Protein AF-A0A556U9H7-F1 (afdb_monomer_lite)

Structure (mmCIF, N/CA/C/O backbone):
data_AF-A0A556U9H7-F1
#
_entry.id   AF-A0A556U9H7-F1
#
loop_
_atom_site.group_PDB
_atom_site.id
_atom_site.type_symbol
_atom_site.label_atom_id
_atom_site.label_alt_id
_atom_site.label_comp_id
_atom_site.label_asym_id
_atom_site.label_entity_id
_atom_site.label_seq_id
_atom_site.pdbx_PDB_ins_code
_atom_site.Cartn_x
_atom_site.Cartn_y
_atom_site.Cartn_z
_atom_site.occupancy
_atom_site.B_iso_or_equiv
_atom_site.auth_seq_id
_atom_site.auth_comp_id
_atom_site.auth_asym_id
_atom_site.auth_atom_id
_atom_site.pdbx_PDB_model_num
ATOM 1 N N . MET A 1 1 ? -3.497 -28.512 1.423 1.00 38.41 1 MET A N 1
ATOM 2 C CA . MET A 1 1 ? -2.983 -27.451 0.533 1.00 38.41 1 MET A CA 1
ATOM 3 C C . MET A 1 1 ? -2.125 -26.546 1.393 1.00 38.41 1 MET A C 1
ATOM 5 O O . MET A 1 1 ? -2.629 -26.070 2.398 1.00 38.41 1 MET A O 1
ATOM 9 N N . LEU A 1 2 ? -0.836 -26.402 1.084 1.00 44.06 2 LEU A N 1
ATOM 10 C CA . LEU A 1 2 ? 0.028 -25.437 1.765 1.00 44.06 2 LEU A CA 1
ATOM 11 C C . LEU A 1 2 ? -0.194 -24.088 1.079 1.00 44.06 2 LEU A C 1
ATOM 13 O O . LEU A 1 2 ? 0.398 -23.824 0.037 1.00 44.06 2 LEU A O 1
ATOM 17 N N . THR A 1 3 ? -1.108 -23.275 1.605 1.00 49.09 3 THR A N 1
ATOM 18 C CA . THR A 1 3 ? -1.170 -21.852 1.266 1.00 49.09 3 THR A CA 1
ATOM 19 C C . THR A 1 3 ? 0.057 -21.206 1.890 1.00 49.09 3 THR A C 1
ATOM 21 O O . THR A 1 3 ? 0.074 -20.886 3.075 1.00 49.09 3 THR A O 1
ATOM 24 N N . PHE A 1 4 ? 1.132 -21.104 1.112 1.00 51.94 4 PHE A N 1
ATOM 25 C CA . PHE A 1 4 ? 2.197 -20.170 1.431 1.00 51.94 4 PHE A CA 1
ATOM 26 C C . PHE A 1 4 ? 1.602 -18.777 1.240 1.00 51.94 4 PHE A C 1
ATOM 28 O O . PHE A 1 4 ? 1.548 -18.281 0.118 1.00 51.94 4 PHE A O 1
ATOM 35 N N . ASP A 1 5 ? 1.117 -18.178 2.328 1.00 64.19 5 ASP A N 1
ATOM 36 C CA . ASP A 1 5 ? 0.907 -16.732 2.418 1.00 64.19 5 ASP A CA 1
ATOM 37 C C . ASP A 1 5 ? 2.288 -16.070 2.347 1.00 64.19 5 ASP A C 1
ATOM 39 O O . ASP A 1 5 ? 2.886 -15.683 3.352 1.00 64.19 5 ASP A O 1
ATOM 43 N N . LEU A 1 6 ? 2.865 -16.049 1.146 1.00 76.81 6 LEU A N 1
ATOM 44 C CA . LEU A 1 6 ? 4.099 -15.337 0.887 1.00 76.81 6 LEU A CA 1
ATOM 45 C C . LEU A 1 6 ? 3.754 -13.850 0.919 1.00 76.81 6 LEU A C 1
ATOM 47 O O . LEU A 1 6 ? 3.119 -13.331 0.002 1.00 76.81 6 LEU A O 1
ATOM 51 N N . ASP A 1 7 ? 4.143 -13.176 1.998 1.00 83.88 7 ASP A N 1
ATOM 52 C CA . ASP A 1 7 ? 4.006 -11.729 2.094 1.00 83.88 7 ASP A CA 1
ATOM 53 C C . ASP A 1 7 ? 4.926 -11.064 1.060 1.00 83.88 7 ASP A C 1
ATOM 55 O O . ASP A 1 7 ? 6.139 -10.980 1.247 1.00 83.88 7 ASP A O 1
ATOM 59 N N . MET A 1 8 ? 4.333 -10.596 -0.040 1.00 89.75 8 MET A N 1
ATOM 60 C CA . MET A 1 8 ? 5.023 -9.886 -1.122 1.00 89.75 8 MET A CA 1
ATOM 61 C C . MET A 1 8 ? 5.237 -8.395 -0.815 1.00 89.75 8 MET A C 1
ATOM 63 O O . MET A 1 8 ? 5.854 -7.686 -1.609 1.00 89.75 8 MET A O 1
ATOM 67 N N . THR A 1 9 ? 4.780 -7.897 0.343 1.00 92.62 9 THR A N 1
ATOM 68 C CA . THR A 1 9 ? 4.961 -6.494 0.757 1.00 92.62 9 THR A CA 1
ATOM 69 C C . THR A 1 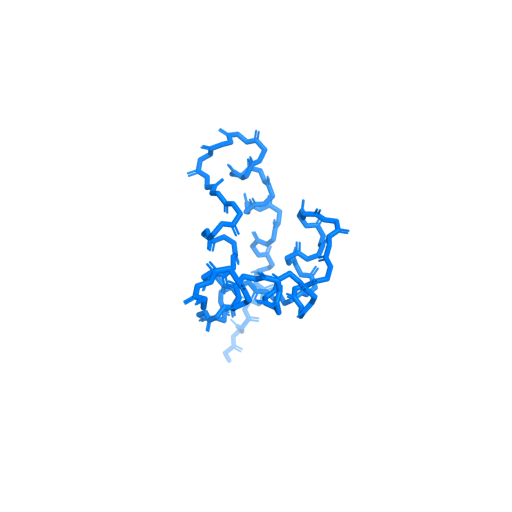9 ? 6.423 -6.026 0.687 1.00 92.62 9 THR A C 1
ATOM 71 O O . THR A 1 9 ? 6.641 -4.921 0.191 1.00 92.62 9 THR A O 1
ATOM 74 N N . PRO A 1 10 ? 7.444 -6.808 1.110 1.00 94.44 10 PRO A N 1
ATOM 75 C CA . PRO A 1 10 ? 8.843 -6.391 0.992 1.00 94.44 10 PRO A CA 1
ATOM 76 C C . PRO A 1 10 ? 9.299 -6.194 -0.460 1.00 94.44 10 PRO A C 1
ATOM 78 O O . PRO A 1 10 ? 10.080 -5.287 -0.736 1.00 94.44 10 PRO A O 1
ATOM 81 N N . THR A 1 11 ? 8.794 -7.008 -1.392 1.00 94.44 11 THR A N 1
ATOM 82 C CA . THR A 1 11 ? 9.099 -6.880 -2.823 1.00 94.44 11 THR A CA 1
ATOM 83 C C . THR A 1 11 ? 8.504 -5.596 -3.383 1.00 94.44 11 THR A C 1
ATOM 85 O O . THR A 1 11 ? 9.223 -4.806 -3.983 1.00 94.44 11 THR A O 1
ATOM 88 N N . TYR A 1 12 ? 7.227 -5.325 -3.108 1.00 94.69 12 TYR A N 1
ATOM 89 C CA . TYR A 1 12 ? 6.582 -4.093 -3.568 1.00 94.69 12 TYR A CA 1
ATOM 90 C C . TYR A 1 12 ? 7.167 -2.839 -2.915 1.00 94.69 12 TYR A C 1
ATOM 92 O O . TYR A 1 12 ? 7.237 -1.791 -3.551 1.00 94.69 12 TYR A O 1
ATOM 100 N N . GLN A 1 13 ? 7.630 -2.933 -1.663 1.00 95.44 13 GLN A N 1
ATOM 101 C CA . GLN A 1 13 ? 8.372 -1.845 -1.031 1.00 95.44 13 GLN A CA 1
ATOM 102 C C . GLN A 1 13 ? 9.636 -1.518 -1.830 1.00 95.44 13 GLN A C 1
ATOM 104 O O . GLN A 1 13 ? 9.870 -0.363 -2.173 1.00 95.44 13 GLN A O 1
ATOM 109 N N . MET A 1 14 ? 10.416 -2.547 -2.159 1.00 96.88 14 MET A N 1
ATOM 110 C CA . MET A 1 14 ? 11.645 -2.411 -2.929 1.00 96.88 14 MET A CA 1
ATOM 111 C C . MET A 1 14 ? 11.370 -1.847 -4.330 1.00 96.88 14 MET A C 1
ATOM 113 O O . MET A 1 14 ? 12.005 -0.882 -4.742 1.00 96.88 14 MET A O 1
ATOM 117 N N . GLU A 1 15 ? 10.394 -2.398 -5.052 1.00 95.81 15 GLU A N 1
ATOM 118 C CA . GLU A 1 15 ? 9.995 -1.909 -6.378 1.00 95.81 15 GLU A CA 1
ATOM 119 C C . GLU A 1 15 ? 9.553 -0.440 -6.343 1.00 95.81 15 GLU A C 1
ATOM 121 O O . GLU A 1 15 ? 9.879 0.321 -7.255 1.00 95.81 15 GLU A O 1
ATOM 126 N N . TYR A 1 16 ? 8.858 -0.014 -5.284 1.00 96.06 16 TYR A N 1
ATOM 127 C CA . TYR A 1 16 ? 8.469 1.382 -5.097 1.00 96.06 16 TYR A CA 1
ATOM 128 C C . TYR A 1 16 ? 9.678 2.284 -4.806 1.00 96.06 16 TYR A C 1
ATOM 130 O O . TYR A 1 16 ? 9.820 3.340 -5.421 1.00 96.06 16 TYR A O 1
ATOM 138 N N . GLU A 1 17 ? 10.592 1.857 -3.928 1.00 96.06 17 GLU A N 1
ATOM 139 C CA . GLU A 1 17 ? 11.839 2.579 -3.626 1.00 96.06 17 GLU A CA 1
ATOM 140 C C . GLU A 1 17 ? 12.728 2.744 -4.872 1.00 96.06 17 GLU A C 1
ATOM 142 O O . GLU A 1 17 ? 13.338 3.796 -5.067 1.00 96.06 17 GLU A O 1
ATOM 147 N N . PHE A 1 18 ? 12.741 1.750 -5.765 1.00 96.25 18 PHE A N 1
ATOM 148 C CA . PHE A 1 18 ? 13.435 1.814 -7.055 1.00 96.25 18 PHE A CA 1
ATOM 149 C C . PHE A 1 18 ? 12.622 2.474 -8.178 1.00 96.25 18 PHE A C 1
ATOM 151 O O . PHE A 1 18 ? 13.068 2.478 -9.325 1.00 96.25 18 PHE A O 1
ATOM 158 N N . SER A 1 19 ? 11.456 3.055 -7.876 1.00 95.12 19 SER A N 1
ATOM 159 C CA . SER A 1 19 ? 10.569 3.698 -8.860 1.00 95.12 19 SER A CA 1
ATOM 160 C C . SER A 1 19 ? 10.142 2.780 -10.020 1.00 95.12 19 SER A C 1
ATOM 162 O O . SER A 1 19 ? 9.850 3.257 -11.115 1.00 95.12 19 SER A O 1
ATOM 164 N N . MET A 1 20 ? 10.107 1.462 -9.796 1.00 95.75 20 MET A N 1
ATOM 165 C CA . MET A 1 20 ? 9.585 0.474 -10.751 1.00 95.75 20 MET A CA 1
ATOM 166 C C . MET A 1 20 ? 8.057 0.436 -10.747 1.00 95.75 20 MET A C 1
ATOM 168 O O . MET A 1 20 ? 7.445 0.180 -11.781 1.00 95.75 20 MET A O 1
ATOM 172 N N . ILE A 1 21 ? 7.455 0.705 -9.589 1.00 95.56 21 ILE A N 1
ATOM 173 C CA . ILE A 1 21 ? 6.011 0.850 -9.417 1.00 95.56 21 ILE A CA 1
ATOM 174 C C . ILE A 1 21 ? 5.703 2.179 -8.739 1.00 95.56 21 ILE A C 1
ATOM 176 O O . ILE A 1 21 ? 6.520 2.751 -8.016 1.00 95.56 21 ILE A O 1
ATOM 180 N N . THR A 1 22 ? 4.497 2.672 -8.964 1.00 95.19 22 THR A N 1
ATOM 181 C CA . THR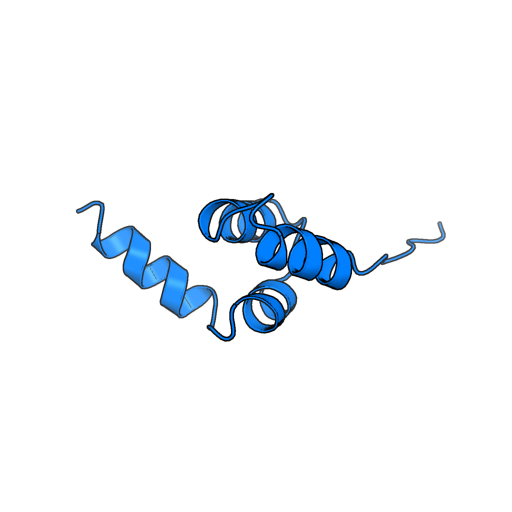 A 1 22 ? 4.019 3.944 -8.439 1.00 95.19 22 THR A CA 1
ATOM 182 C C . THR A 1 22 ? 3.061 3.751 -7.269 1.00 95.19 22 THR A C 1
ATOM 184 O O . THR A 1 22 ? 2.568 2.662 -6.963 1.00 95.19 22 THR A O 1
ATOM 187 N N . LYS A 1 23 ? 2.708 4.870 -6.637 1.00 93.12 23 LYS A N 1
ATOM 188 C CA . LYS A 1 23 ? 1.652 4.919 -5.627 1.00 93.12 23 LYS A CA 1
ATOM 189 C C . LYS A 1 23 ? 0.294 4.440 -6.167 1.00 93.12 23 LYS A C 1
ATOM 191 O O . LYS A 1 23 ? -0.493 3.880 -5.404 1.00 93.12 23 LYS A O 1
ATOM 196 N N . GLN A 1 24 ? 0.016 4.660 -7.455 1.00 92.19 24 GLN A N 1
ATOM 197 C CA . GLN A 1 24 ? -1.213 4.215 -8.115 1.00 92.19 24 GLN A CA 1
ATOM 198 C C . GLN A 1 24 ? -1.217 2.697 -8.336 1.00 92.19 24 GLN A C 1
ATOM 200 O O . GLN A 1 24 ? -2.247 2.049 -8.134 1.00 92.19 24 GLN A O 1
ATOM 205 N N . ASP A 1 25 ? -0.063 2.114 -8.659 1.00 94.25 25 ASP A N 1
ATOM 206 C CA . ASP A 1 25 ? 0.085 0.662 -8.794 1.00 94.25 25 ASP A CA 1
ATOM 207 C C . ASP A 1 25 ? -0.161 -0.033 -7.455 1.00 94.25 25 ASP A C 1
ATOM 209 O O . ASP A 1 25 ? -0.984 -0.941 -7.370 1.00 94.25 25 ASP A O 1
ATOM 213 N N . LEU A 1 26 ? 0.435 0.479 -6.371 1.00 94.19 26 LEU A N 1
ATOM 214 C CA . LEU A 1 26 ? 0.205 -0.033 -5.016 1.00 94.19 26 LEU A CA 1
ATOM 215 C C . LEU A 1 26 ? -1.275 0.015 -4.612 1.00 94.19 26 LEU A C 1
ATOM 217 O O . LEU A 1 26 ? -1.764 -0.907 -3.963 1.00 94.19 26 LEU A O 1
ATOM 221 N N . ARG A 1 27 ? -2.014 1.061 -5.006 1.00 91.56 27 ARG A N 1
ATOM 222 C CA . ARG A 1 27 ? -3.468 1.126 -4.771 1.00 91.56 27 ARG A CA 1
ATOM 223 C C . ARG A 1 27 ? -4.206 0.059 -5.557 1.00 91.56 27 ARG A C 1
ATOM 225 O O . ARG A 1 27 ? -5.063 -0.619 -4.999 1.00 91.56 27 ARG A O 1
ATOM 232 N N . SER A 1 28 ? -3.846 -0.109 -6.824 1.00 92.00 28 SER A N 1
ATOM 233 C CA . SER A 1 28 ? -4.427 -1.132 -7.689 1.00 92.00 28 SER A CA 1
ATOM 234 C C . SER A 1 28 ? -4.166 -2.530 -7.128 1.00 92.00 28 SER A C 1
ATOM 236 O O . SER A 1 28 ? -5.065 -3.365 -7.128 1.00 92.00 28 SER A O 1
ATOM 238 N N . TYR A 1 29 ? -2.983 -2.780 -6.560 1.00 93.75 29 TYR A N 1
ATOM 239 C CA . TYR A 1 29 ? -2.655 -4.048 -5.900 1.00 93.75 29 TYR A CA 1
ATOM 240 C C . TYR A 1 29 ? -3.534 -4.305 -4.678 1.00 93.75 29 TYR A C 1
ATOM 242 O O . TYR A 1 29 ? -3.939 -5.447 -4.459 1.00 93.75 29 TYR A O 1
ATOM 250 N N . VAL A 1 30 ? -3.890 -3.260 -3.923 1.00 92.38 30 VAL A N 1
ATOM 251 C CA . VAL A 1 30 ? -4.870 -3.374 -2.834 1.00 92.38 30 VAL A CA 1
ATOM 252 C C . VAL A 1 30 ? -6.259 -3.708 -3.369 1.00 92.38 30 VAL A C 1
ATOM 254 O O . VAL A 1 30 ? -6.888 -4.642 -2.877 1.00 92.38 30 VAL A O 1
ATOM 257 N N . THR A 1 31 ? -6.718 -3.013 -4.411 1.00 90.50 31 THR A N 1
ATOM 258 C CA . THR A 1 31 ? -8.025 -3.266 -5.041 1.00 90.50 31 THR A CA 1
ATOM 259 C C . THR A 1 31 ? -8.128 -4.677 -5.631 1.00 90.50 31 THR A C 1
ATOM 261 O O . THR A 1 31 ? -9.183 -5.300 -5.564 1.00 90.50 31 THR A O 1
ATOM 264 N N . MET A 1 32 ? -7.028 -5.208 -6.172 1.00 90.56 32 MET A N 1
ATOM 265 C CA . MET A 1 32 ? -6.950 -6.560 -6.739 1.00 90.56 32 MET A CA 1
ATOM 266 C C . MET A 1 32 ? -6.740 -7.662 -5.687 1.00 90.56 32 MET A C 1
ATOM 268 O O . MET A 1 32 ? -6.735 -8.839 -6.041 1.00 90.56 32 MET A O 1
ATOM 272 N N . GLY A 1 33 ? -6.545 -7.313 -4.411 1.00 89.69 33 GLY A N 1
ATOM 273 C CA . GLY A 1 33 ? -6.270 -8.277 -3.339 1.00 89.69 33 GLY A CA 1
ATOM 274 C C . GLY A 1 33 ? -4.857 -8.877 -3.360 1.00 89.69 33 GLY A C 1
ATOM 275 O O . GLY A 1 33 ? -4.602 -9.850 -2.659 1.00 89.69 33 GLY A O 1
ATOM 276 N N . ILE A 1 34 ? -3.943 -8.301 -4.145 1.00 90.56 34 ILE A N 1
ATOM 277 C CA . ILE A 1 34 ? -2.525 -8.692 -4.229 1.00 90.56 34 ILE A CA 1
ATOM 278 C C . ILE A 1 34 ? -1.743 -8.137 -3.030 1.00 90.56 34 ILE A C 1
AT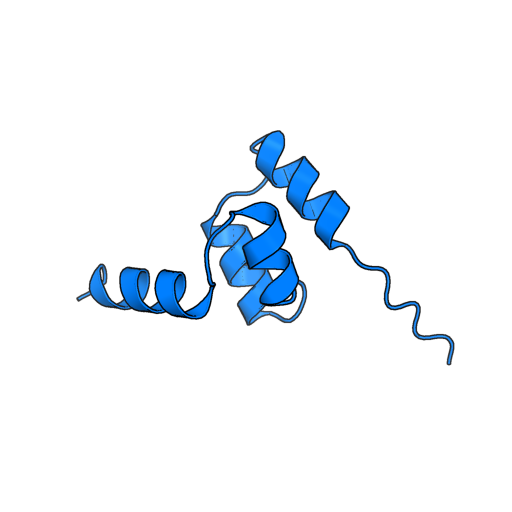OM 280 O O . ILE A 1 34 ? -0.859 -8.796 -2.488 1.00 90.56 34 ILE A O 1
ATOM 284 N N . LEU A 1 35 ? -2.084 -6.919 -2.607 1.00 93.00 35 LEU A N 1
ATOM 285 C CA . LEU A 1 35 ? -1.485 -6.230 -1.470 1.00 93.00 35 LEU A CA 1
ATOM 286 C C . LEU A 1 35 ? -2.550 -5.987 -0.400 1.00 93.00 35 LEU A C 1
ATOM 288 O O . LEU A 1 35 ? -3.671 -5.585 -0.691 1.00 93.00 35 LEU A O 1
ATOM 292 N N . THR A 1 36 ? -2.215 -6.186 0.870 1.00 93.56 36 THR A N 1
ATOM 293 C CA . THR A 1 36 ? -3.145 -5.843 1.954 1.00 93.56 36 THR A CA 1
ATOM 294 C C . THR A 1 36 ? -3.127 -4.337 2.234 1.00 93.56 36 THR A C 1
ATOM 296 O O . THR A 1 36 ? -2.112 -3.666 2.039 1.00 93.56 36 THR A O 1
ATOM 299 N N . LYS A 1 37 ? -4.214 -3.786 2.793 1.00 93.50 37 LYS A N 1
ATOM 300 C CA . LYS A 1 37 ? -4.237 -2.384 3.268 1.00 93.50 37 LYS A CA 1
ATOM 301 C C . LYS A 1 37 ? -3.121 -2.091 4.284 1.00 93.50 37 LYS A C 1
ATOM 303 O O . LYS A 1 37 ? -2.563 -0.996 4.298 1.00 93.50 37 LYS A O 1
ATOM 308 N N . ALA A 1 38 ? -2.775 -3.077 5.117 1.00 92.88 38 ALA A N 1
ATOM 309 C CA . ALA A 1 38 ? -1.657 -2.981 6.053 1.00 92.88 38 ALA A CA 1
ATOM 310 C C . ALA A 1 38 ? -0.302 -2.913 5.323 1.00 92.88 38 ALA A C 1
ATOM 312 O O . ALA A 1 38 ? 0.545 -2.101 5.694 1.00 92.88 38 ALA A O 1
ATOM 313 N N . GLY A 1 39 ? -0.122 -3.705 4.261 1.00 94.38 39 GLY A N 1
ATOM 314 C CA . GLY A 1 39 ? 1.055 -3.645 3.393 1.00 94.38 39 GLY A CA 1
ATOM 315 C C . GLY A 1 39 ? 1.198 -2.291 2.693 1.00 94.38 39 GLY A C 1
ATOM 316 O O . GLY A 1 39 ? 2.270 -1.696 2.730 1.00 94.38 39 GLY A O 1
ATOM 317 N N . TYR A 1 40 ? 0.102 -1.734 2.167 1.00 95.00 40 TYR A N 1
ATOM 318 C CA . TYR A 1 40 ? 0.077 -0.380 1.592 1.00 95.00 40 TYR A CA 1
ATOM 319 C C . TYR A 1 40 ? 0.576 0.681 2.579 1.00 95.00 40 TYR A C 1
ATOM 321 O O . TYR A 1 40 ? 1.474 1.463 2.263 1.00 95.00 40 TYR A O 1
ATOM 329 N N . LYS A 1 41 ? 0.046 0.659 3.809 1.00 95.69 41 LYS A N 1
ATOM 330 C CA . LYS A 1 41 ? 0.468 1.566 4.883 1.00 95.69 41 LYS A CA 1
ATOM 331 C C . LYS A 1 41 ? 1.934 1.394 5.254 1.00 95.69 41 LYS A C 1
ATOM 333 O O . LYS A 1 41 ? 2.598 2.377 5.562 1.00 95.69 41 LYS A O 1
ATOM 338 N N . ARG A 1 42 ? 2.450 0.165 5.228 1.00 94.12 42 ARG A N 1
ATOM 339 C CA . ARG A 1 42 ? 3.864 -0.106 5.497 1.00 94.12 42 ARG A CA 1
ATOM 340 C C . ARG A 1 42 ? 4.776 0.505 4.432 1.00 94.12 42 ARG A C 1
ATOM 342 O O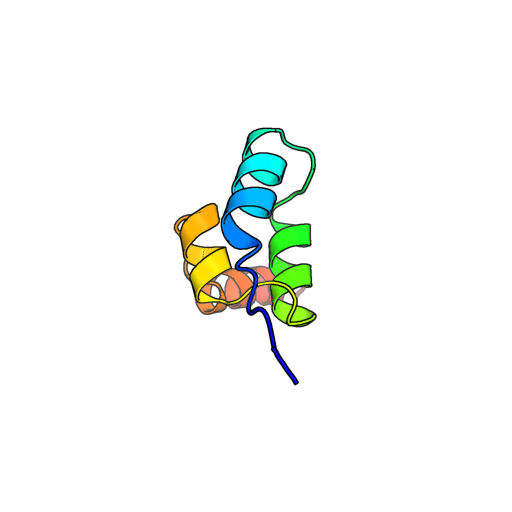 . ARG A 1 42 ? 5.807 1.054 4.798 1.00 94.12 42 ARG A O 1
ATOM 349 N N . ILE A 1 43 ? 4.394 0.424 3.157 1.00 95.12 43 ILE A N 1
ATOM 350 C CA . ILE A 1 43 ? 5.206 0.926 2.038 1.00 95.12 43 ILE A CA 1
ATOM 351 C C . ILE A 1 43 ? 5.167 2.457 1.966 1.00 95.12 43 ILE A C 1
ATOM 353 O O . ILE A 1 43 ? 6.200 3.096 1.804 1.00 95.12 43 ILE A O 1
ATOM 357 N N . LEU A 1 44 ? 3.980 3.055 2.095 1.00 93.94 44 LEU A N 1
ATOM 358 C CA . LEU A 1 44 ? 3.779 4.487 1.839 1.00 93.94 44 LEU A CA 1
ATOM 359 C C . LEU A 1 44 ? 3.678 5.346 3.103 1.00 93.94 44 LEU A C 1
ATOM 361 O O . LEU A 1 44 ? 3.687 6.570 3.013 1.00 93.94 44 LEU A O 1
ATOM 365 N N . GLY A 1 45 ? 3.542 4.729 4.277 1.00 92.12 45 GLY A N 1
ATOM 366 C CA . GLY A 1 45 ? 3.358 5.430 5.550 1.00 92.12 45 GLY A CA 1
ATOM 367 C C . GLY A 1 45 ? 1.966 6.042 5.751 1.00 92.12 45 GLY A C 1
ATOM 368 O O . GLY A 1 45 ? 1.736 6.708 6.759 1.00 92.12 45 GLY A O 1
ATOM 369 N N . GLU A 1 46 ? 1.020 5.815 4.837 1.00 91.25 46 GLU A N 1
ATOM 370 C CA . GLU A 1 46 ? -0.327 6.399 4.872 1.00 91.25 46 GLU A CA 1
ATOM 371 C C . GLU A 1 46 ? -1.441 5.343 4.913 1.00 91.25 46 GLU A C 1
ATOM 373 O O . GLU A 1 46 ? -1.303 4.229 4.409 1.00 91.25 46 GLU A O 1
ATOM 378 N N . ASP A 1 47 ? -2.579 5.689 5.521 1.00 90.50 47 ASP A N 1
ATOM 379 C CA . ASP A 1 47 ? -3.751 4.809 5.539 1.00 90.50 47 ASP A CA 1
ATOM 380 C C . ASP A 1 47 ? -4.423 4.782 4.156 1.00 90.50 47 ASP A C 1
ATOM 382 O O . ASP A 1 47 ? -4.856 5.828 3.665 1.00 90.50 47 ASP A O 1
ATOM 386 N N . TYR A 1 48 ? -4.593 3.585 3.576 1.00 88.75 48 TYR A N 1
ATOM 387 C CA . TYR A 1 48 ? -5.244 3.403 2.270 1.00 88.75 48 TYR A CA 1
ATOM 388 C C . TYR A 1 48 ? -6.620 4.078 2.199 1.00 88.75 48 TYR A C 1
ATOM 390 O O . TYR A 1 48 ? -6.882 4.806 1.254 1.00 88.75 48 TYR A O 1
ATOM 398 N N . ASP A 1 49 ? -7.476 3.922 3.214 1.00 85.50 49 ASP A N 1
ATOM 399 C CA . ASP A 1 49 ? -8.848 4.460 3.177 1.00 85.50 49 ASP A CA 1
ATOM 400 C C . ASP A 1 49 ? -8.888 6.003 3.112 1.00 85.50 49 ASP A C 1
ATOM 402 O O . ASP A 1 49 ? -9.762 6.594 2.474 1.00 85.50 49 ASP A O 1
ATOM 406 N N . LYS A 1 50 ? -7.909 6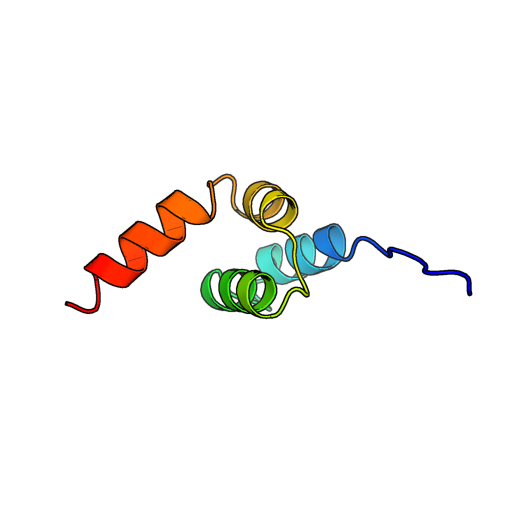.677 3.734 1.00 79.06 50 LYS A N 1
ATOM 407 C CA . LYS A 1 50 ? -7.756 8.141 3.640 1.00 79.06 50 LYS A CA 1
ATOM 408 C C . LYS A 1 50 ? -7.204 8.550 2.280 1.00 79.06 50 LYS A C 1
ATOM 410 O O . LYS A 1 50 ? -7.627 9.556 1.717 1.00 79.06 50 LYS A O 1
ATOM 415 N N . ALA A 1 51 ? -6.260 7.766 1.773 1.00 73.31 51 ALA A N 1
ATOM 416 C CA . ALA A 1 51 ? -5.625 7.979 0.488 1.00 73.31 51 ALA A CA 1
ATOM 417 C C . ALA A 1 51 ? -6.638 7.812 -0.663 1.00 73.31 51 ALA A C 1
ATOM 419 O O . ALA A 1 51 ? -6.679 8.638 -1.578 1.00 73.31 51 ALA A O 1
ATOM 420 N N . ASP A 1 52 ? -7.471 6.775 -0.605 1.00 74.75 52 ASP A N 1
ATOM 421 C CA . ASP A 1 52 ? -8.532 6.468 -1.566 1.00 74.75 52 ASP A CA 1
ATOM 422 C C . ASP A 1 52 ? -9.590 7.577 -1.606 1.00 74.75 52 ASP A C 1
ATOM 424 O O . ASP A 1 52 ? -9.858 8.146 -2.663 1.00 74.75 52 ASP A O 1
ATOM 428 N N . SER A 1 53 ? -10.051 8.018 -0.431 1.00 70.06 53 SER A N 1
ATOM 429 C CA . SER A 1 53 ? -10.992 9.140 -0.308 1.00 70.06 53 SER A CA 1
ATOM 430 C C . SER A 1 53 ? -10.477 10.430 -0.961 1.00 70.06 53 SER A C 1
ATOM 432 O O . SER A 1 53 ? -11.246 11.154 -1.587 1.00 70.06 53 SER A O 1
ATOM 434 N N . GLN A 1 54 ? -9.182 10.741 -0.848 1.00 63.44 54 GLN A N 1
ATOM 435 C CA . GLN A 1 54 ? -8.597 11.931 -1.484 1.00 63.44 54 GLN A CA 1
ATOM 436 C C . GLN A 1 54 ? -8.517 11.826 -3.010 1.00 63.44 54 GLN A C 1
ATOM 438 O O . GLN A 1 54 ? -8.576 12.849 -3.680 1.00 63.44 54 GLN A O 1
ATOM 443 N N . PHE A 1 55 ? -8.390 10.616 -3.553 1.00 63.34 55 PHE A N 1
ATOM 444 C CA . PHE A 1 55 ? -8.324 10.396 -4.997 1.00 63.34 55 PHE A CA 1
ATOM 445 C C . PHE A 1 55 ? -9.705 10.509 -5.639 1.00 63.34 55 PHE A C 1
ATOM 447 O O . PHE A 1 55 ? -9.856 11.226 -6.620 1.00 63.34 55 PHE A O 1
ATOM 454 N N . ILE A 1 56 ? -10.734 9.930 -5.009 1.00 62.59 56 ILE A N 1
ATOM 455 C CA . ILE A 1 56 ? -12.129 10.073 -5.458 1.00 62.59 56 ILE A CA 1
ATOM 456 C C . ILE A 1 56 ? -12.544 11.554 -5.520 1.00 62.59 56 ILE A C 1
ATOM 458 O O . ILE A 1 56 ? -13.259 11.958 -6.430 1.00 62.59 56 ILE A O 1
ATOM 462 N N . ASN A 1 57 ? -12.066 12.383 -4.586 1.00 60.78 57 ASN A N 1
ATOM 463 C CA . ASN A 1 57 ? -12.359 13.822 -4.569 1.00 60.78 57 ASN A CA 1
ATOM 464 C C . ASN A 1 57 ? -11.531 14.655 -5.570 1.00 60.78 57 ASN A C 1
ATOM 466 O O . ASN A 1 57 ? -11.800 15.843 -5.708 1.00 60.78 57 ASN A O 1
ATOM 470 N N . GLN A 1 58 ? -10.520 14.085 -6.234 1.00 56.28 58 GLN A N 1
ATOM 471 C CA . GLN A 1 58 ? -9.752 14.766 -7.290 1.00 56.28 58 GLN A CA 1
ATOM 472 C C . GLN A 1 58 ? -10.285 14.469 -8.700 1.00 56.28 58 GLN A C 1
ATOM 474 O O . GLN A 1 58 ? -9.900 15.155 -9.643 1.00 56.28 58 GLN A O 1
ATOM 479 N N . GLU A 1 59 ? -11.170 13.477 -8.844 1.00 53.41 59 GLU A N 1
ATOM 480 C CA . GLU A 1 59 ? -11.831 13.118 -10.108 1.00 53.41 59 GLU A CA 1
ATOM 481 C C . GLU A 1 59 ? -13.283 13.647 -10.212 1.00 53.41 59 GLU A C 1
ATOM 483 O O . GLU A 1 59 ? -14.020 13.238 -11.112 1.00 53.41 59 GLU A O 1
ATOM 488 N N . GLN A 1 60 ? -13.697 14.560 -9.317 1.00 45.56 60 GLN A N 1
ATOM 489 C CA . GLN A 1 60 ? -14.954 15.327 -9.404 1.00 45.56 60 GLN A CA 1
ATOM 490 C C . GLN A 1 60 ? -14.689 16.801 -9.704 1.00 45.56 60 GLN A C 1
ATOM 492 O O . GLN A 1 60 ? -15.488 17.381 -10.474 1.00 45.56 60 GLN A O 1
#

Secondary structure (DSSP, 8-state):
--------HHHHHHHHHTTSS-HHHHHHHHHTTSS-HHHHHHHHSS-HHHHHHHHHTT--

pLDDT: mean 83.82, std 16.16, range [38.41, 96.88]

Radius of gyration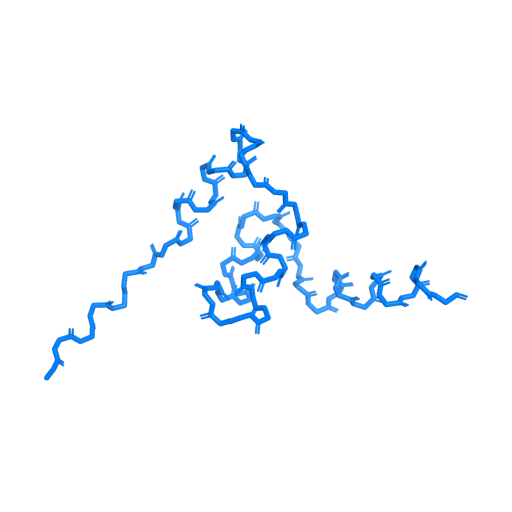: 12.45 Å; chains: 1; bounding box: 28×43×17 Å

Foldseek 3Di:
DPPPPPQCLVVVLVCVVVVVDHLVVLLVCCVVVVHPQVSSCVNPVDRSVVVVVVVVVVVD

Sequence (60 aa):
MLTFDLDMTPTYQMEYEFSMITKQDLRSYVTMGILTKAGYKRILGEDYDKADSQFINQEQ